Protein AF-A0A3B0V9K9-F1 (afdb_monomer)

Secondary structure (DSSP, 8-state):
---EE-S--STTTTHHHHHHHHT--THHHH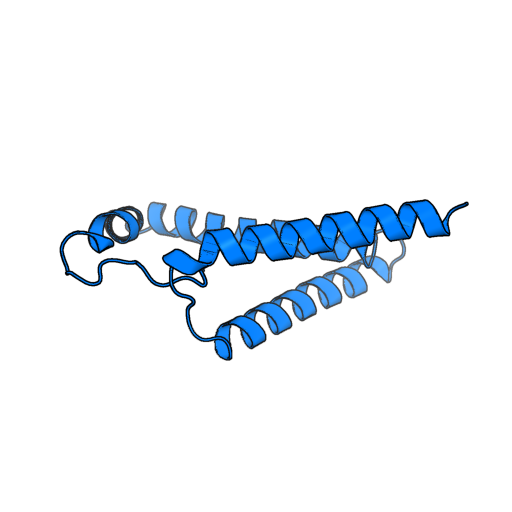HHHHHHHHHHHHHHHHHHHHHS---S-TTHHHHHHHHHHHHHHHHHHHHHHPPPEEGGGHHHHHHHHHHHHHHHHHHHHHTT-

Mean predicted aligned error: 8.13 Å

Radius of gyration: 19.13 Å; Cα contacts (8 Å, |Δi|>4): 46; chains: 1; bounding box: 46×35×46 Å

Foldseek 3Di:
DQLADDQDPPPPPVCVVVVVQVVDDDPVNVVVVVVVVVVLQVVLLVVLCVVQNCPPDPVSVVSSVVSSVVVVVVVVVCSVPRHRHYPVCVVVVVVVVVVVVVVVVVVVVVVVD

Organism: NCBI:txid652676

Nearest PDB structures (foldseek):
  2wlh-assembly1_A  TM=3.825E-01  e=7.202E+00  Paramagnetospirillum magnetotacticum

InterPro domains:
  IPR052561 Complex I Subunit 1 [PTHR43359] (1-109)

Structure (mmCIF, N/CA/C/O backbone):
data_AF-A0A3B0V9K9-F1
#
_entry.id   AF-A0A3B0V9K9-F1
#
loop_
_atom_site.group_PDB
_atom_site.id
_atom_site.type_symbol
_atom_site.label_atom_id
_atom_site.label_alt_id
_atom_site.label_comp_id
_atom_site.label_asym_id
_atom_site.label_entity_id
_atom_site.label_seq_id
_atom_site.pdbx_PDB_ins_code
_atom_site.Cartn_x
_atom_site.Cartn_y
_atom_site.Cartn_z
_atom_site.occupancy
_atom_site.B_iso_or_equiv
_atom_site.auth_seq_id
_atom_site.auth_comp_id
_atom_site.auth_asym_id
_atom_site.auth_atom_id
_atom_site.pdbx_PDB_model_num
ATOM 1 N N . ARG A 1 1 ? -5.084 -0.746 6.105 1.00 64.50 1 ARG A N 1
ATOM 2 C CA . ARG A 1 1 ? -5.641 -0.184 7.366 1.00 64.50 1 ARG A CA 1
ATOM 3 C C . ARG A 1 1 ? -5.129 1.246 7.517 1.00 64.50 1 ARG A C 1
ATOM 5 O O . ARG A 1 1 ? -4.133 1.562 6.883 1.00 64.50 1 ARG A O 1
ATOM 12 N N . VAL A 1 2 ? -5.790 2.128 8.273 1.00 60.81 2 VAL A N 1
ATOM 13 C CA . VAL A 1 2 ? -5.276 3.496 8.481 1.00 60.81 2 VAL A CA 1
ATOM 14 C C . VAL A 1 2 ? -4.203 3.442 9.583 1.00 60.81 2 VAL A C 1
ATOM 16 O O . VAL A 1 2 ? -4.534 3.032 10.697 1.00 60.81 2 VAL A O 1
ATOM 19 N N . PRO A 1 3 ? -2.931 3.809 9.318 1.00 63.44 3 PRO A N 1
ATOM 20 C CA . PRO A 1 3 ? -1.830 3.747 10.292 1.00 63.44 3 PRO A CA 1
ATOM 21 C C . PRO A 1 3 ? -1.882 4.913 11.291 1.00 63.44 3 PRO A C 1
ATOM 23 O O . PRO A 1 3 ? -0.856 5.421 11.741 1.00 63.44 3 PRO A O 1
ATOM 26 N N . VAL A 1 4 ? -3.087 5.386 11.595 1.00 66.69 4 VAL A N 1
ATOM 27 C CA . VAL A 1 4 ? -3.332 6.612 12.333 1.00 66.69 4 VAL A CA 1
ATOM 28 C C . VAL A 1 4 ? -4.416 6.355 13.374 1.00 66.69 4 VAL A C 1
ATOM 30 O O . VAL A 1 4 ? -5.433 5.740 13.060 1.00 66.69 4 VAL A O 1
ATOM 33 N N . ASP A 1 5 ? -4.167 6.785 14.604 1.00 67.19 5 ASP A N 1
ATOM 34 C CA . ASP A 1 5 ? -5.102 6.722 15.723 1.00 67.19 5 ASP A CA 1
ATOM 35 C C . ASP A 1 5 ? -6.221 7.746 15.569 1.00 67.19 5 ASP A C 1
ATOM 37 O O . ASP A 1 5 ? -5.945 8.915 15.302 1.00 67.19 5 ASP A O 1
ATOM 41 N N . ASP A 1 6 ? -7.456 7.312 15.823 1.00 64.00 6 ASP A N 1
ATOM 42 C CA . ASP A 1 6 ? -8.651 8.155 15.926 1.00 64.00 6 ASP A CA 1
ATOM 43 C C . ASP A 1 6 ? -8.481 9.183 17.071 1.00 64.00 6 ASP A C 1
ATOM 45 O O . ASP A 1 6 ? -7.974 8.826 18.140 1.00 64.00 6 ASP A O 1
ATOM 49 N N . PRO A 1 7 ? -8.861 10.468 16.918 1.00 56.72 7 PRO A N 1
ATOM 50 C CA . PRO A 1 7 ? -8.494 11.519 17.859 1.00 56.72 7 PRO A CA 1
ATOM 51 C C . PRO A 1 7 ? -9.439 11.564 19.070 1.00 56.72 7 PRO A C 1
ATOM 53 O O . PRO A 1 7 ? -9.221 12.356 19.985 1.00 56.72 7 PRO A O 1
ATOM 56 N N . ALA A 1 8 ? -10.480 10.727 19.087 1.00 52.47 8 ALA A N 1
ATOM 57 C CA . ALA A 1 8 ? -11.504 10.684 20.116 1.00 52.47 8 ALA A CA 1
ATOM 58 C C . ALA A 1 8 ? -11.866 9.231 20.445 1.00 52.47 8 ALA A C 1
ATOM 60 O O . ALA A 1 8 ? -12.878 8.723 19.988 1.00 52.47 8 ALA A O 1
ATOM 61 N N . THR A 1 9 ? -11.093 8.566 21.304 1.00 56.53 9 THR A N 1
ATOM 62 C CA . THR A 1 9 ? -11.457 7.275 21.926 1.00 56.53 9 THR A CA 1
ATOM 63 C C . THR A 1 9 ? -12.582 7.400 22.970 1.00 56.53 9 THR A C 1
ATOM 65 O O . THR A 1 9 ? -12.630 6.653 23.945 1.00 56.53 9 THR A O 1
ATOM 68 N N . HIS A 1 10 ? -13.517 8.332 22.779 1.00 52.75 10 HIS A N 1
ATOM 69 C CA . HIS A 1 10 ? -14.775 8.347 23.516 1.00 52.75 10 HIS A CA 1
ATOM 70 C C . HIS A 1 10 ? -15.772 7.520 22.704 1.00 52.75 10 HIS A C 1
ATOM 72 O O . HIS A 1 10 ? -16.024 7.837 21.543 1.00 52.75 10 HIS A O 1
ATOM 78 N N . LEU A 1 11 ? -16.301 6.461 23.314 1.00 53.84 11 LEU A N 1
ATOM 79 C CA . LEU A 1 11 ? -17.130 5.376 22.760 1.00 53.84 11 LEU A CA 1
ATOM 80 C C . LEU A 1 11 ? -18.460 5.793 22.077 1.00 53.84 11 LEU A C 1
ATOM 82 O O . LEU A 1 11 ? -19.370 4.983 21.953 1.00 53.84 11 LEU A O 1
ATOM 86 N N . GLU A 1 12 ? -18.579 7.031 21.602 1.00 53.72 12 GLU A N 1
ATOM 87 C CA . GLU A 1 12 ? -19.740 7.560 20.882 1.00 53.72 12 GLU A CA 1
ATOM 88 C C . GLU A 1 12 ? -19.397 8.106 19.479 1.00 53.72 12 GLU A C 1
ATOM 90 O O . GLU A 1 12 ? -20.271 8.120 18.618 1.00 53.72 12 GLU A O 1
ATOM 95 N N . LEU A 1 13 ? -18.144 8.510 19.196 1.00 51.66 13 LEU A N 1
ATOM 96 C CA . LEU A 1 13 ? -17.768 9.163 17.919 1.00 51.66 13 LEU A CA 1
ATOM 97 C C . LEU A 1 13 ? -16.891 8.315 16.979 1.00 51.66 13 LEU A C 1
ATOM 99 O O . LEU A 1 13 ? -16.920 8.555 15.773 1.00 51.66 13 LEU A O 1
ATOM 103 N N . THR A 1 14 ? -16.185 7.287 17.468 1.00 52.94 14 THR A N 1
ATOM 104 C CA . THR A 1 14 ? -15.518 6.288 16.595 1.00 52.94 14 THR A CA 1
ATOM 105 C C . THR A 1 14 ? -16.514 5.327 15.951 1.00 52.94 14 THR A C 1
ATOM 107 O O . THR A 1 14 ? -16.215 4.682 14.945 1.00 52.94 14 THR A O 1
ATOM 110 N N . MET A 1 15 ? -17.734 5.267 16.494 1.00 55.78 15 MET A N 1
ATOM 111 C CA . MET A 1 15 ? -18.783 4.425 15.947 1.00 55.78 15 MET A CA 1
ATOM 112 C C . MET A 1 15 ? -19.214 4.863 14.551 1.00 55.78 15 MET A C 1
ATOM 114 O O . MET A 1 15 ? -19.662 4.013 13.816 1.00 55.78 15 MET A O 1
ATOM 118 N N . ILE A 1 16 ? -19.010 6.097 14.080 1.00 59.28 16 ILE A N 1
ATOM 119 C CA . ILE A 1 16 ? -19.471 6.454 12.722 1.00 59.28 16 ILE A CA 1
ATOM 120 C C . ILE A 1 16 ? -18.711 5.675 11.629 1.00 59.28 16 ILE A C 1
ATOM 122 O O . ILE A 1 16 ? -19.330 5.213 10.673 1.00 59.28 16 ILE A O 1
ATOM 126 N N . HIS A 1 17 ? -17.388 5.495 11.749 1.00 64.25 17 HIS A N 1
ATOM 127 C CA . HIS A 1 17 ? -16.602 4.821 10.703 1.00 64.25 17 HIS A CA 1
ATOM 128 C C . HIS A 1 17 ? -16.671 3.292 10.796 1.00 64.25 17 HIS A C 1
ATOM 130 O O . HIS A 1 17 ? -16.671 2.620 9.767 1.00 64.25 17 HIS A O 1
ATOM 136 N N . GLU A 1 18 ? -16.761 2.742 12.012 1.00 66.06 18 GLU A N 1
ATOM 137 C CA . GLU A 1 18 ? -16.950 1.302 12.213 1.00 66.06 18 GLU A CA 1
ATOM 138 C C . GLU A 1 18 ? -18.405 0.869 11.956 1.00 66.06 18 GLU A C 1
ATOM 140 O O . GLU A 1 18 ? -18.609 -0.197 11.379 1.00 66.06 18 GLU A O 1
ATOM 145 N N . VAL A 1 19 ? -19.414 1.705 12.254 1.00 69.19 19 VAL A N 1
ATOM 146 C CA . VAL A 1 19 ? -20.838 1.431 11.946 1.00 69.19 19 VAL A CA 1
ATOM 147 C C . VAL A 1 19 ? -21.071 1.266 10.448 1.00 69.19 19 VAL A C 1
ATOM 149 O O . VAL A 1 19 ? -21.810 0.370 10.057 1.00 69.19 19 VAL A O 1
ATOM 152 N N . MET A 1 20 ? -20.362 2.019 9.594 1.00 73.69 20 MET A N 1
ATOM 153 C CA . MET A 1 20 ? -20.443 1.837 8.134 1.00 73.69 20 MET A CA 1
ATOM 154 C C . MET A 1 20 ? -20.122 0.412 7.665 1.00 73.69 20 MET A C 1
ATOM 156 O O . MET A 1 20 ? -20.500 0.052 6.558 1.00 73.69 20 MET A O 1
ATOM 160 N N . VAL A 1 21 ? -19.390 -0.380 8.452 1.00 78.56 21 VAL A N 1
ATOM 161 C CA . VAL A 1 21 ? -19.121 -1.793 8.148 1.00 78.56 21 VAL A CA 1
ATOM 162 C C . VAL A 1 21 ? -19.976 -2.711 9.021 1.00 78.56 21 VAL A C 1
ATOM 164 O O . VAL A 1 21 ? -20.459 -3.725 8.527 1.00 78.56 21 VAL A O 1
ATOM 167 N N . LEU A 1 22 ? -20.190 -2.356 10.292 1.00 80.56 22 LEU A N 1
ATOM 168 C CA . LEU A 1 22 ? -20.931 -3.169 11.263 1.00 80.56 22 LEU A CA 1
ATOM 169 C C . LEU A 1 22 ? -22.435 -3.282 10.962 1.00 80.56 22 LEU A C 1
ATOM 171 O O . LEU A 1 22 ? -23.045 -4.262 11.383 1.00 80.56 22 LEU A O 1
ATOM 175 N N . ASP A 1 23 ? -23.018 -2.341 10.214 1.00 83.88 23 ASP A N 1
ATOM 176 C CA . ASP A 1 23 ? -24.418 -2.422 9.767 1.00 83.88 23 ASP A CA 1
ATOM 177 C C . ASP A 1 23 ? -24.629 -3.455 8.647 1.00 83.88 23 ASP A C 1
ATOM 179 O O . ASP A 1 23 ? -25.748 -3.923 8.424 1.00 83.88 23 ASP A O 1
ATOM 183 N N . HIS A 1 24 ? -23.559 -3.850 7.950 1.00 86.25 24 HIS A N 1
ATOM 184 C CA . HIS A 1 24 ? -23.626 -4.798 6.844 1.00 86.25 24 HIS A CA 1
ATOM 185 C C . HIS A 1 24 ? -23.259 -6.214 7.292 1.00 86.25 24 HIS A C 1
ATOM 187 O O . HIS A 1 24 ? -22.271 -6.456 7.983 1.00 86.25 24 HIS A O 1
ATOM 193 N N . SER A 1 25 ? -24.046 -7.195 6.849 1.00 86.38 25 SER A N 1
ATOM 194 C CA . SER A 1 25 ? -23.834 -8.616 7.139 1.00 86.38 25 SER A CA 1
ATOM 195 C C . SER A 1 25 ? -23.904 -9.462 5.868 1.00 86.38 25 SER A C 1
ATOM 197 O O . SER A 1 25 ? -24.563 -9.109 4.891 1.00 86.38 25 SER A O 1
ATOM 199 N N . GLY A 1 26 ? -23.228 -10.614 5.875 1.00 91.69 26 GLY A N 1
ATOM 200 C CA . GLY A 1 26 ? -23.308 -11.592 4.788 1.00 91.69 26 GLY A CA 1
ATOM 201 C C . GLY A 1 26 ? -22.716 -11.083 3.458 1.00 91.69 26 GL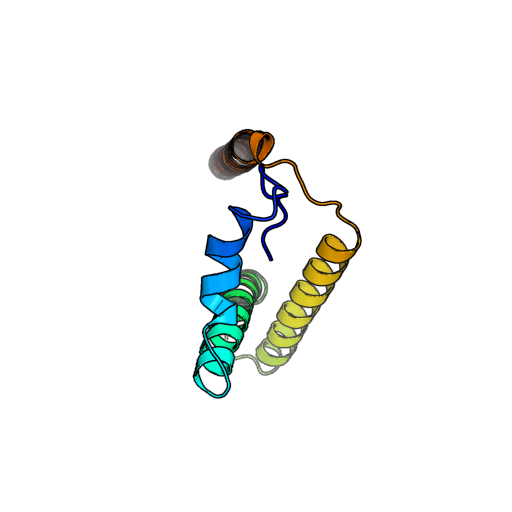Y A C 1
ATOM 202 O O . GLY A 1 26 ? -21.542 -10.706 3.439 1.00 91.69 26 GLY A O 1
ATOM 203 N N . PRO A 1 27 ? -23.466 -11.099 2.335 1.00 91.56 27 PRO A N 1
ATOM 204 C CA . PRO A 1 27 ? -22.936 -10.735 1.015 1.00 91.56 27 PRO A CA 1
ATOM 205 C C . PRO A 1 27 ? -22.420 -9.295 0.916 1.00 91.56 27 PRO A C 1
ATOM 207 O O . PRO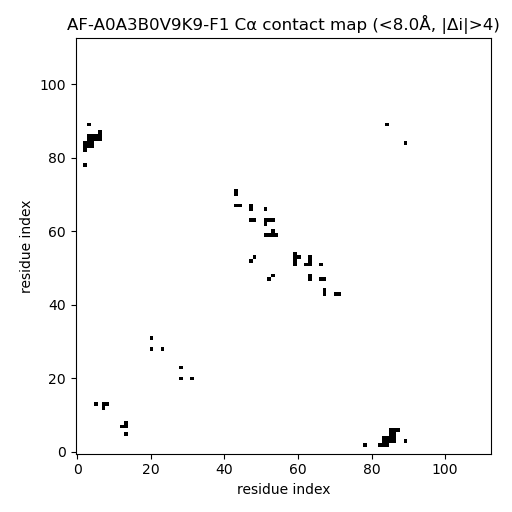 A 1 27 ? -21.431 -9.040 0.234 1.00 91.56 27 PRO A O 1
ATOM 210 N N . GLU A 1 28 ? -23.067 -8.357 1.604 1.00 89.44 28 GLU A N 1
ATOM 211 C CA . GLU A 1 28 ? -22.687 -6.941 1.566 1.00 89.44 28 GLU A CA 1
ATOM 212 C C . GLU A 1 28 ? -21.335 -6.716 2.250 1.00 89.44 28 GLU A C 1
ATOM 214 O O . GLU A 1 28 ? -20.457 -6.054 1.697 1.00 89.44 28 GLU A O 1
ATOM 219 N N . LEU A 1 29 ? -21.111 -7.379 3.389 1.00 90.31 29 LEU A N 1
ATOM 220 C CA . LEU A 1 29 ? -19.820 -7.370 4.074 1.00 90.31 29 LEU A CA 1
ATOM 221 C C . LEU A 1 29 ? -18.712 -7.983 3.202 1.00 90.31 29 LEU A C 1
ATOM 223 O O . LEU A 1 29 ? -17.603 -7.453 3.140 1.00 90.31 29 LEU A O 1
ATOM 227 N N . ALA A 1 30 ? -19.017 -9.063 2.474 1.00 90.75 30 ALA A N 1
ATOM 228 C CA . ALA A 1 30 ? -18.059 -9.684 1.563 1.00 90.75 30 ALA A CA 1
ATOM 229 C C . ALA A 1 30 ? -17.623 -8.730 0.437 1.00 90.75 30 ALA A C 1
ATOM 231 O O . ALA A 1 30 ? -16.448 -8.717 0.074 1.00 90.75 30 ALA A O 1
ATOM 232 N N . LEU A 1 31 ? -18.534 -7.903 -0.092 1.00 92.94 31 LEU A N 1
ATOM 233 C CA . LEU A 1 31 ? -18.205 -6.890 -1.102 1.00 92.94 31 LEU A CA 1
ATOM 234 C C . LEU A 1 31 ? -17.325 -5.768 -0.535 1.00 92.94 31 LEU A C 1
ATOM 236 O O . LEU A 1 31 ? -16.395 -5.323 -1.212 1.00 92.94 31 LEU A O 1
ATOM 240 N N . ILE A 1 32 ? -17.578 -5.338 0.703 1.00 90.62 32 ILE A N 1
ATOM 241 C CA . ILE A 1 32 ? -16.767 -4.323 1.392 1.00 90.62 32 ILE A CA 1
ATOM 242 C C . ILE A 1 32 ? -15.328 -4.827 1.584 1.00 90.62 32 ILE A C 1
ATOM 244 O O . ILE A 1 32 ? -14.369 -4.136 1.220 1.00 90.62 32 ILE A O 1
ATOM 248 N N . GLU A 1 33 ? -15.168 -6.053 2.084 1.00 90.12 33 GLU A N 1
ATOM 249 C CA . GLU A 1 33 ? -13.854 -6.676 2.284 1.00 90.12 33 GLU A CA 1
ATOM 250 C C . GLU A 1 33 ? -13.146 -6.965 0.952 1.00 90.12 33 GLU A C 1
ATOM 252 O O . GLU A 1 33 ? -11.965 -6.644 0.789 1.00 90.12 33 GLU A O 1
ATOM 257 N N . ALA A 1 34 ? -13.870 -7.461 -0.056 1.00 93.31 34 ALA A N 1
ATOM 258 C CA . ALA A 1 34 ? -13.322 -7.660 -1.396 1.00 93.31 34 ALA A CA 1
ATOM 259 C C . ALA A 1 34 ? -12.827 -6.341 -2.010 1.00 93.31 34 ALA A C 1
ATOM 261 O O . ALA A 1 34 ? -11.756 -6.307 -2.615 1.00 93.31 34 ALA A O 1
ATOM 262 N N . GLY A 1 35 ? -13.549 -5.234 -1.809 1.00 93.06 35 GLY A N 1
ATOM 263 C CA . GLY A 1 35 ? -13.106 -3.905 -2.227 1.00 93.06 35 GLY A CA 1
ATOM 264 C C . GLY A 1 35 ? -11.810 -3.466 -1.537 1.00 93.06 35 GLY A C 1
ATOM 265 O O . GLY A 1 35 ? -10.948 -2.843 -2.160 1.00 93.06 35 GLY A O 1
ATOM 266 N N . SER A 1 36 ? -11.629 -3.811 -0.260 1.00 89.88 36 SER A N 1
ATOM 267 C CA . SER A 1 36 ? -10.382 -3.572 0.477 1.00 89.88 36 SER A CA 1
ATOM 268 C C . SER A 1 36 ? -9.206 -4.350 -0.125 1.00 89.88 36 SER A C 1
ATOM 270 O O . SER A 1 36 ? -8.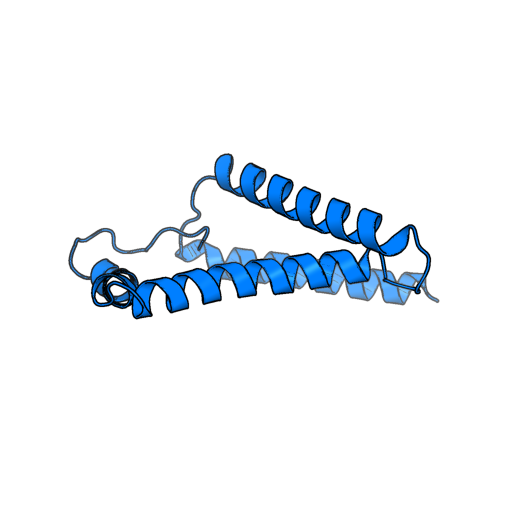159 -3.762 -0.416 1.00 89.88 36 SER A O 1
ATOM 272 N N . TRP A 1 37 ? -9.397 -5.644 -0.396 1.00 92.00 37 TRP A N 1
ATOM 273 C CA . TRP A 1 37 ? -8.374 -6.494 -1.011 1.00 92.00 37 TRP A CA 1
ATOM 274 C C . TRP A 1 37 ? -8.041 -6.068 -2.439 1.00 92.00 37 TRP A C 1
ATOM 276 O O . TRP A 1 37 ? -6.868 -6.013 -2.797 1.00 92.00 37 TRP A O 1
ATOM 286 N N . LEU A 1 38 ? -9.046 -5.693 -3.235 1.00 94.88 38 LEU A N 1
ATOM 287 C CA . LEU A 1 38 ? -8.847 -5.212 -4.602 1.00 94.88 38 LEU A CA 1
ATOM 288 C C . LEU A 1 38 ? -8.040 -3.914 -4.646 1.00 94.88 38 LEU A C 1
ATOM 290 O O . LEU A 1 38 ? -7.183 -3.775 -5.514 1.00 94.88 38 LEU A O 1
ATOM 294 N N . LYS A 1 39 ? -8.252 -2.986 -3.702 1.00 92.94 39 LYS A N 1
ATOM 295 C CA . LYS A 1 39 ? -7.430 -1.768 -3.599 1.00 92.94 39 LYS A CA 1
ATOM 296 C C . LYS A 1 39 ? -5.963 -2.107 -3.339 1.00 92.94 39 LYS A C 1
ATOM 298 O O . LYS A 1 39 ? -5.085 -1.599 -4.031 1.00 92.94 39 LYS A O 1
ATOM 303 N N . LEU A 1 40 ? -5.698 -2.974 -2.361 1.00 92.69 40 LEU A N 1
ATOM 304 C CA . LEU A 1 40 ? -4.339 -3.404 -2.024 1.00 92.69 40 LEU A CA 1
ATOM 305 C C . LEU A 1 40 ? -3.679 -4.127 -3.213 1.00 92.69 40 LEU A C 1
ATOM 307 O O . LEU A 1 40 ? -2.541 -3.820 -3.573 1.00 92.69 40 LEU A O 1
ATOM 311 N N . PHE A 1 41 ? -4.424 -5.021 -3.869 1.00 94.44 41 PHE A N 1
ATOM 312 C CA . PHE A 1 41 ? -3.977 -5.723 -5.067 1.00 94.44 41 PHE A CA 1
ATOM 313 C C . PHE A 1 41 ? -3.646 -4.758 -6.196 1.00 94.44 41 PHE A C 1
ATOM 315 O O . PHE A 1 41 ? -2.545 -4.829 -6.727 1.00 94.44 41 PHE A O 1
ATOM 322 N N . PHE A 1 42 ? -4.527 -3.808 -6.500 1.00 95.44 42 PHE A N 1
ATOM 323 C CA . PHE A 1 42 ? -4.306 -2.817 -7.546 1.00 95.44 42 PHE A CA 1
ATOM 324 C C . PHE A 1 42 ? -3.014 -2.017 -7.327 1.00 95.44 42 PHE A C 1
ATOM 326 O O . PHE A 1 42 ? -2.189 -1.936 -8.234 1.00 95.44 42 PHE A O 1
ATOM 333 N N . TYR A 1 43 ? -2.791 -1.477 -6.123 1.00 94.69 43 TYR A N 1
ATOM 334 C CA . TYR A 1 43 ? -1.567 -0.720 -5.837 1.00 94.69 43 TYR A CA 1
ATOM 335 C C . TYR A 1 43 ? -0.310 -1.598 -5.871 1.00 94.69 43 TYR A C 1
ATOM 337 O O . TYR A 1 43 ? 0.708 -1.183 -6.422 1.00 94.69 43 TYR A O 1
ATOM 345 N N . SER A 1 44 ? -0.373 -2.814 -5.321 1.00 94.56 44 SER A N 1
ATOM 346 C CA . SER A 1 44 ? 0.766 -3.743 -5.343 1.00 94.56 44 SER A CA 1
ATOM 347 C C . SER A 1 44 ? 1.117 -4.199 -6.765 1.00 94.56 44 SER A C 1
ATOM 349 O O . SER A 1 44 ? 2.289 -4.199 -7.131 1.00 94.56 44 SER A O 1
ATOM 351 N N . ALA A 1 45 ? 0.110 -4.496 -7.589 1.00 94.06 45 ALA A N 1
ATOM 352 C CA . ALA A 1 45 ? 0.255 -4.858 -8.993 1.00 94.06 45 ALA A CA 1
ATOM 353 C C . ALA A 1 45 ? 0.819 -3.700 -9.823 1.00 94.06 45 ALA A C 1
ATOM 355 O O . ALA A 1 45 ? 1.703 -3.917 -10.643 1.00 94.06 45 ALA A O 1
ATOM 356 N N . PHE A 1 46 ? 0.362 -2.469 -9.578 1.00 94.81 46 PHE A N 1
ATOM 357 C CA . PHE A 1 46 ? 0.885 -1.279 -10.246 1.00 94.81 46 PHE A CA 1
ATOM 358 C C . PHE A 1 46 ? 2.376 -1.064 -9.951 1.00 94.81 46 PHE A C 1
ATOM 360 O O . PHE A 1 46 ? 3.167 -0.835 -10.863 1.00 94.81 46 PHE A O 1
ATOM 367 N N . ILE A 1 47 ? 2.786 -1.197 -8.686 1.00 94.00 47 ILE A N 1
ATOM 368 C CA . ILE A 1 47 ? 4.201 -1.108 -8.298 1.00 94.00 47 ILE A CA 1
ATOM 369 C C . ILE A 1 47 ? 5.004 -2.261 -8.916 1.00 94.00 47 ILE A C 1
ATOM 371 O O . ILE A 1 47 ? 6.100 -2.040 -9.430 1.00 94.00 47 ILE A O 1
ATOM 375 N N . ALA A 1 48 ? 4.466 -3.482 -8.891 1.00 94.06 48 ALA A N 1
ATOM 376 C CA . ALA A 1 48 ? 5.126 -4.645 -9.469 1.00 94.06 48 ALA A CA 1
ATOM 377 C C . ALA A 1 48 ? 5.319 -4.512 -10.988 1.00 94.06 48 ALA A C 1
ATOM 379 O O . ALA A 1 48 ? 6.380 -4.882 -11.476 1.00 94.06 48 ALA A O 1
ATOM 380 N N . ASP A 1 49 ? 4.365 -3.931 -11.721 1.00 93.38 49 ASP A N 1
ATOM 381 C CA . ASP A 1 49 ? 4.482 -3.706 -13.169 1.00 93.38 49 ASP A CA 1
ATOM 382 C C . ASP A 1 49 ? 5.544 -2.647 -13.508 1.00 93.38 49 ASP A C 1
ATOM 384 O O . ASP A 1 49 ? 6.310 -2.808 -14.458 1.00 93.38 49 ASP A O 1
ATOM 388 N N . ILE A 1 50 ? 5.682 -1.606 -12.677 1.00 91.88 50 ILE A N 1
ATOM 389 C CA . ILE A 1 50 ? 6.768 -0.621 -12.811 1.00 91.88 50 ILE A CA 1
ATOM 390 C C . ILE A 1 50 ? 8.144 -1.281 -12.610 1.00 91.88 50 ILE A C 1
ATOM 392 O O . ILE A 1 50 ? 9.100 -0.940 -13.309 1.00 91.88 50 ILE A O 1
ATOM 396 N N . LEU A 1 51 ? 8.264 -2.218 -11.663 1.00 91.19 51 LEU A N 1
ATOM 397 C CA . LEU A 1 51 ? 9.528 -2.896 -11.344 1.00 91.19 51 LEU A CA 1
ATOM 398 C C . LEU A 1 51 ? 9.864 -4.039 -12.313 1.00 91.19 51 LEU A C 1
ATOM 400 O O . LEU A 1 51 ? 11.023 -4.231 -12.680 1.00 91.19 51 LEU A O 1
ATOM 404 N N . CYS A 1 52 ? 8.865 -4.831 -12.687 1.00 90.31 52 CYS A N 1
ATOM 405 C CA . CYS A 1 52 ? 8.968 -6.043 -13.493 1.00 90.31 52 CYS A CA 1
ATOM 406 C C . CYS A 1 52 ? 7.861 -6.035 -14.559 1.00 90.31 52 CYS A C 1
ATOM 408 O O . CYS A 1 52 ? 6.863 -6.746 -14.413 1.00 90.31 52 CYS A O 1
ATOM 410 N N . PRO A 1 53 ? 8.028 -5.244 -15.635 1.00 87.25 53 PRO A N 1
ATOM 411 C CA . PRO A 1 53 ? 7.001 -5.095 -16.655 1.00 87.25 53 PRO A CA 1
ATOM 412 C C . PRO A 1 53 ? 6.790 -6.402 -17.413 1.00 87.25 53 PRO A C 1
ATOM 414 O O . PRO A 1 53 ? 7.746 -7.051 -17.850 1.00 87.25 53 PRO A O 1
ATOM 417 N N . LEU A 1 54 ? 5.526 -6.751 -17.635 1.00 87.12 54 LEU A N 1
ATOM 418 C CA . LEU A 1 54 ? 5.144 -7.930 -18.406 1.00 87.12 54 LEU A CA 1
ATOM 419 C C . LEU A 1 54 ? 5.385 -7.676 -19.904 1.00 87.12 54 LEU A C 1
ATOM 421 O O . LEU A 1 54 ? 4.583 -7.039 -20.582 1.00 87.12 54 LEU A O 1
ATOM 425 N N . ARG A 1 55 ? 6.501 -8.178 -20.449 1.00 86.31 55 ARG A N 1
ATOM 426 C CA . ARG A 1 55 ? 6.909 -7.980 -21.858 1.00 86.31 55 ARG A CA 1
ATOM 427 C C . ARG A 1 55 ? 6.616 -9.191 -22.748 1.00 86.31 55 ARG A C 1
ATOM 429 O O . ARG A 1 55 ? 7.055 -9.232 -23.896 1.00 86.31 55 ARG A O 1
ATOM 436 N N . GLY A 1 56 ? 5.885 -10.176 -22.229 1.00 84.88 56 GLY A N 1
ATOM 437 C CA . GLY A 1 56 ? 5.499 -11.389 -22.950 1.00 84.88 56 GLY A CA 1
ATOM 438 C C . GLY A 1 56 ? 6.556 -12.496 -22.943 1.00 84.88 56 GLY A C 1
ATOM 439 O O . GLY A 1 56 ? 6.438 -13.452 -23.707 1.00 84.88 56 GLY A O 1
ATOM 440 N N . ARG A 1 57 ? 7.591 -12.407 -22.096 1.00 89.88 57 ARG A N 1
ATOM 441 C CA . ARG A 1 57 ? 8.533 -13.513 -21.879 1.00 89.88 57 ARG A CA 1
ATOM 442 C C . ARG A 1 57 ? 7.918 -14.509 -20.890 1.00 89.88 57 ARG A C 1
ATOM 444 O O . ARG A 1 57 ? 7.232 -14.098 -19.954 1.00 89.88 57 ARG A O 1
ATOM 451 N N . PRO A 1 58 ? 8.206 -15.816 -21.015 1.00 84.38 58 PRO A N 1
ATOM 452 C CA . PRO A 1 58 ? 7.611 -16.837 -20.146 1.00 84.38 58 PRO A CA 1
ATOM 453 C C . PRO A 1 58 ? 7.977 -16.663 -18.663 1.00 84.38 58 PRO A C 1
ATOM 455 O O . PRO A 1 58 ? 7.233 -17.101 -17.791 1.00 84.38 58 PRO A O 1
ATOM 458 N N . LEU A 1 59 ? 9.105 -16.009 -18.372 1.00 89.31 59 LEU A N 1
ATOM 459 C CA . LEU A 1 59 ? 9.559 -15.731 -17.009 1.00 89.31 59 LEU A CA 1
ATOM 460 C C . LEU A 1 59 ? 8.943 -14.465 -16.400 1.00 89.31 59 LEU A C 1
ATOM 462 O O . LEU A 1 59 ? 9.060 -14.281 -15.195 1.00 89.31 59 LEU A O 1
ATOM 466 N N . ASP A 1 60 ? 8.273 -13.616 -17.181 1.00 88.94 60 ASP A N 1
ATOM 467 C CA . ASP A 1 60 ? 7.783 -12.330 -16.675 1.00 88.94 60 ASP A CA 1
ATOM 468 C C . ASP A 1 60 ? 6.632 -12.527 -15.674 1.00 88.94 60 ASP A C 1
ATOM 470 O O . ASP A 1 60 ? 6.612 -11.900 -14.618 1.00 88.94 60 ASP A O 1
ATOM 474 N N . PHE A 1 61 ? 5.711 -13.456 -15.955 1.00 89.75 61 PHE A N 1
ATOM 475 C CA . PHE A 1 61 ? 4.577 -13.752 -15.074 1.00 89.75 61 PHE A CA 1
ATOM 476 C C . PHE A 1 61 ? 4.984 -14.274 -13.681 1.00 89.75 61 PHE A C 1
ATOM 478 O O . PHE A 1 61 ? 4.516 -13.714 -12.687 1.00 89.75 61 PHE A O 1
ATOM 485 N N . PRO A 1 62 ? 5.852 -15.302 -13.544 1.00 92.44 62 PRO A N 1
ATOM 486 C CA . PRO A 1 62 ? 6.286 -15.742 -12.220 1.00 92.44 62 PRO A CA 1
ATOM 487 C C .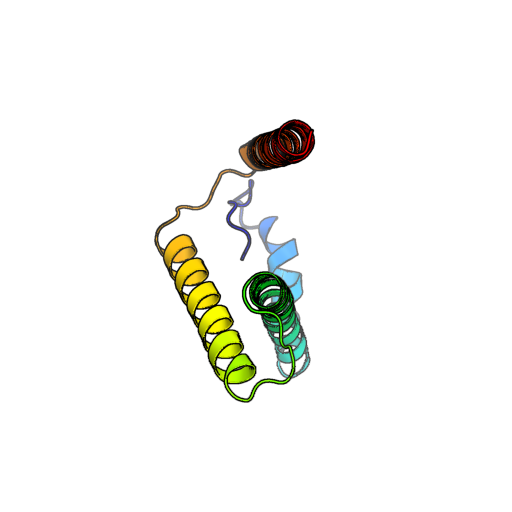 PRO A 1 62 ? 7.101 -14.670 -11.488 1.00 92.44 62 PRO A C 1
ATOM 489 O O . PRO A 1 62 ? 6.988 -14.563 -10.268 1.00 92.44 62 PRO A O 1
ATOM 492 N N . LEU A 1 63 ? 7.879 -13.849 -12.205 1.00 92.94 63 LEU A N 1
ATOM 493 C CA . LEU A 1 63 ? 8.640 -12.757 -11.596 1.00 92.94 63 LEU A CA 1
ATOM 494 C C . LEU A 1 63 ? 7.714 -11.668 -11.037 1.00 92.94 63 LEU A C 1
ATOM 496 O O . LEU A 1 63 ? 7.909 -11.224 -9.906 1.00 92.94 63 LEU A O 1
ATOM 500 N N . PHE A 1 64 ? 6.684 -11.298 -11.801 1.00 93.88 64 PHE A N 1
ATOM 501 C CA . PHE A 1 64 ? 5.632 -10.367 -11.395 1.00 93.88 64 PHE A CA 1
ATOM 502 C C . PHE A 1 64 ? 4.870 -10.879 -10.166 1.00 93.88 64 PHE A C 1
ATOM 504 O O . PHE A 1 64 ? 4.719 -10.170 -9.172 1.00 93.88 64 PHE A O 1
ATOM 511 N N . ALA A 1 65 ? 4.441 -12.144 -10.181 1.00 93.50 65 ALA A N 1
ATOM 512 C CA . ALA A 1 65 ? 3.757 -12.749 -9.040 1.00 93.50 65 ALA A CA 1
ATOM 513 C C . ALA A 1 65 ? 4.638 -12.747 -7.778 1.00 93.50 65 ALA A C 1
ATOM 515 O O . ALA A 1 65 ? 4.166 -12.417 -6.689 1.00 93.50 65 ALA A O 1
ATOM 516 N N . LEU A 1 66 ? 5.932 -13.054 -7.921 1.00 95.44 66 LEU A N 1
ATOM 517 C CA . LEU A 1 66 ? 6.889 -13.030 -6.815 1.00 95.44 66 LEU A CA 1
ATOM 518 C C . LEU A 1 66 ? 7.095 -11.613 -6.263 1.00 95.44 66 LEU A C 1
ATOM 520 O O . LEU A 1 66 ? 7.185 -11.447 -5.046 1.00 95.44 66 LEU A O 1
ATOM 524 N N . THR A 1 67 ? 7.123 -10.593 -7.126 1.00 95.00 67 THR A N 1
ATOM 525 C CA . THR A 1 67 ? 7.219 -9.188 -6.694 1.00 95.00 67 THR A CA 1
ATOM 526 C C . THR A 1 67 ? 5.963 -8.729 -5.961 1.00 95.00 67 THR A C 1
ATOM 528 O O . THR A 1 67 ? 6.067 -8.082 -4.925 1.00 95.00 67 THR A O 1
ATOM 531 N N . VAL A 1 68 ? 4.770 -9.107 -6.422 1.00 95.38 68 VAL A N 1
ATOM 532 C CA . VAL A 1 68 ? 3.522 -8.802 -5.701 1.00 95.38 68 VAL A CA 1
ATOM 533 C C . VAL A 1 68 ? 3.513 -9.454 -4.313 1.00 95.38 68 VAL A C 1
ATOM 535 O O . VAL A 1 68 ? 3.201 -8.797 -3.319 1.00 95.38 68 VAL A O 1
ATOM 538 N N . ILE A 1 69 ? 3.908 -10.728 -4.215 1.00 95.56 69 ILE A N 1
ATOM 539 C CA . ILE A 1 69 ? 3.980 -11.443 -2.932 1.00 95.56 69 ILE A CA 1
ATOM 540 C C . ILE A 1 69 ? 4.992 -10.783 -1.989 1.00 95.56 69 ILE A C 1
ATOM 542 O O . ILE A 1 69 ? 4.695 -10.596 -0.808 1.00 95.56 69 ILE A O 1
ATOM 546 N N . SER A 1 70 ? 6.171 -10.402 -2.486 1.00 95.56 70 SER A N 1
ATOM 547 C CA . SER A 1 70 ? 7.182 -9.747 -1.653 1.00 95.56 70 SER A CA 1
ATOM 548 C C . SER A 1 70 ? 6.705 -8.387 -1.136 1.00 95.56 70 SER A C 1
ATOM 550 O O . SER A 1 70 ? 6.909 -8.089 0.042 1.00 95.56 70 SER A O 1
ATOM 552 N N . ILE A 1 71 ? 5.990 -7.608 -1.958 1.00 95.44 71 ILE A N 1
ATOM 553 C CA . ILE A 1 71 ? 5.354 -6.350 -1.542 1.00 95.44 71 ILE A CA 1
ATOM 554 C C . ILE A 1 71 ? 4.356 -6.600 -0.405 1.00 95.44 71 ILE A C 1
ATOM 556 O O . ILE A 1 71 ? 4.404 -5.894 0.602 1.00 95.44 71 ILE A O 1
ATOM 560 N N . TYR A 1 72 ? 3.497 -7.619 -0.503 1.00 94.19 72 TYR A N 1
ATOM 561 C CA . TYR A 1 72 ? 2.556 -7.940 0.576 1.00 94.19 72 TYR A CA 1
ATOM 562 C C . TYR A 1 72 ? 3.244 -8.318 1.884 1.00 94.19 72 TYR A C 1
ATOM 564 O O . TYR A 1 72 ? 2.830 -7.852 2.946 1.00 94.19 72 TYR A O 1
ATOM 572 N N . ILE A 1 73 ? 4.304 -9.127 1.817 1.00 95.12 73 ILE A N 1
ATOM 573 C CA . ILE A 1 73 ? 5.077 -9.517 3.001 1.00 95.12 73 ILE A CA 1
ATOM 574 C C . ILE A 1 73 ? 5.701 -8.282 3.655 1.00 95.12 73 ILE A C 1
ATOM 576 O O . ILE A 1 73 ? 5.610 -8.122 4.871 1.00 95.12 73 ILE A O 1
ATOM 580 N N . LEU A 1 74 ? 6.296 -7.388 2.860 1.00 95.06 74 LEU A N 1
ATOM 581 C CA . LEU A 1 74 ? 6.898 -6.155 3.365 1.00 95.06 74 LEU A CA 1
ATOM 582 C C . LEU A 1 74 ? 5.861 -5.241 4.016 1.00 95.06 74 LEU A C 1
ATOM 584 O O . LEU A 1 74 ? 6.096 -4.762 5.122 1.00 95.06 74 LEU A O 1
ATOM 588 N N . ILE A 1 75 ? 4.708 -5.036 3.371 1.00 92.94 75 ILE A N 1
ATOM 589 C CA . ILE A 1 75 ? 3.612 -4.242 3.939 1.00 92.94 75 ILE A CA 1
ATOM 590 C C . ILE A 1 75 ? 3.158 -4.860 5.265 1.00 92.94 75 ILE A C 1
ATOM 592 O O . ILE A 1 75 ? 3.104 -4.156 6.268 1.00 92.94 75 ILE A O 1
ATOM 596 N N . GLY A 1 76 ? 2.905 -6.172 5.303 1.00 91.38 76 GLY A N 1
ATOM 597 C CA . GLY A 1 76 ? 2.475 -6.861 6.520 1.00 91.38 76 GLY A CA 1
ATOM 598 C C . GLY A 1 76 ? 3.501 -6.781 7.653 1.00 91.38 76 GLY A C 1
ATOM 599 O O . GLY A 1 76 ? 3.129 -6.598 8.811 1.00 91.38 76 GLY A O 1
ATOM 600 N N . LEU A 1 77 ? 4.795 -6.855 7.336 1.00 94.44 77 LEU A N 1
ATOM 601 C CA . LEU A 1 77 ? 5.875 -6.736 8.314 1.00 94.44 77 LEU A CA 1
ATOM 602 C C . LEU A 1 77 ? 5.993 -5.305 8.856 1.00 94.44 77 LEU A C 1
ATOM 604 O O . LEU A 1 77 ? 6.073 -5.114 10.068 1.00 94.44 77 LEU A O 1
ATOM 608 N N . ILE A 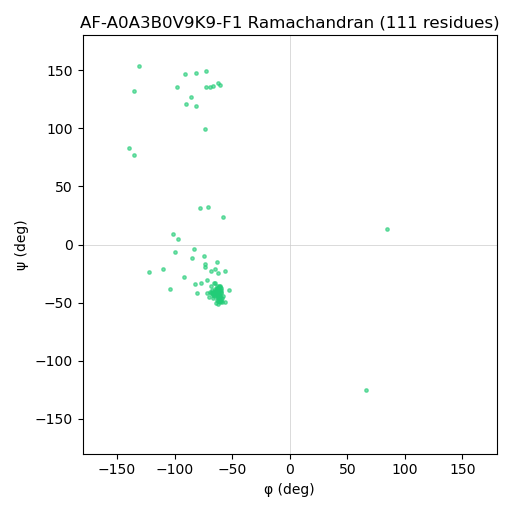1 78 ? 5.937 -4.298 7.980 1.00 91.75 78 ILE A N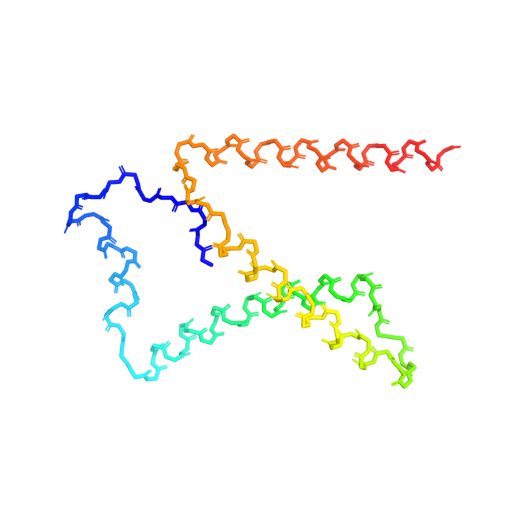 1
ATOM 609 C CA . ILE A 1 78 ? 5.958 -2.883 8.374 1.00 91.75 78 ILE A CA 1
ATOM 610 C C . ILE A 1 78 ? 4.738 -2.554 9.238 1.00 91.75 78 ILE A C 1
ATOM 612 O O . ILE A 1 78 ? 4.893 -1.926 10.286 1.00 91.75 78 ILE A O 1
ATOM 616 N N . GLU A 1 79 ? 3.545 -3.006 8.846 1.00 88.31 79 GLU A N 1
ATOM 617 C CA . GLU A 1 79 ? 2.317 -2.806 9.623 1.00 88.31 79 GLU A CA 1
ATOM 618 C C . GLU 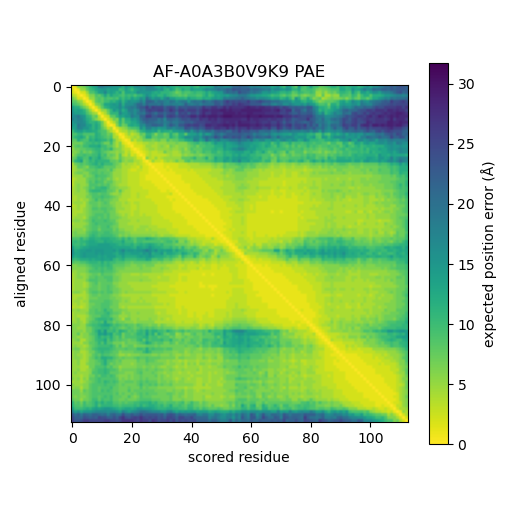A 1 79 ? 2.385 -3.503 10.987 1.00 88.31 79 GLU A C 1
ATOM 620 O O . GLU A 1 79 ? 1.896 -2.958 11.972 1.00 88.31 79 GLU A O 1
ATOM 625 N N . SER A 1 80 ? 3.023 -4.673 11.072 1.00 89.38 80 SER A N 1
ATOM 626 C CA . SER A 1 80 ? 3.147 -5.420 12.330 1.00 89.38 80 SER A CA 1
ATOM 627 C C . SER A 1 80 ? 4.123 -4.779 13.321 1.00 89.38 80 SER A C 1
ATOM 629 O O . SER A 1 80 ? 3.955 -4.929 14.529 1.00 89.38 80 SER A O 1
ATOM 631 N N . ILE A 1 81 ? 5.155 -4.087 12.829 1.00 92.25 81 ILE A N 1
ATOM 632 C CA . ILE A 1 81 ? 6.201 -3.477 13.668 1.00 92.25 81 ILE A CA 1
ATOM 633 C C . ILE A 1 81 ? 5.853 -2.027 14.038 1.00 92.25 81 ILE A C 1
ATOM 635 O O . ILE A 1 81 ? 6.285 -1.526 15.077 1.00 92.25 81 ILE A O 1
ATOM 639 N N . THR A 1 82 ? 5.083 -1.330 13.201 1.00 84.31 82 THR A N 1
ATOM 640 C CA . THR A 1 82 ? 4.838 0.108 13.362 1.00 84.31 82 THR A CA 1
ATOM 641 C C . THR A 1 82 ? 3.675 0.382 14.316 1.00 84.31 82 THR A C 1
ATOM 643 O O . THR A 1 82 ? 2.563 -0.102 14.123 1.00 84.31 82 THR A O 1
ATOM 646 N N . ALA A 1 83 ? 3.909 1.222 15.329 1.00 81.44 83 ALA A N 1
ATOM 647 C CA . ALA A 1 83 ? 2.845 1.732 16.193 1.00 81.44 83 ALA A CA 1
ATOM 648 C C . ALA A 1 83 ? 1.974 2.768 15.460 1.00 81.44 83 ALA A C 1
ATOM 650 O O . ALA A 1 83 ? 2.456 3.507 14.598 1.00 81.44 83 ALA A O 1
ATOM 651 N N . ARG A 1 84 ? 0.689 2.850 15.824 1.00 79.62 84 ARG A N 1
ATOM 652 C CA . ARG A 1 84 ? -0.249 3.803 15.214 1.00 79.62 84 ARG A CA 1
ATOM 653 C C . ARG A 1 84 ? 0.191 5.247 15.462 1.00 79.62 84 ARG A C 1
ATOM 655 O O . ARG A 1 84 ? 0.678 5.602 16.535 1.00 79.62 84 ARG A O 1
ATOM 662 N N . TYR A 1 85 ? 0.057 6.074 14.430 1.00 78.12 85 TYR A N 1
ATOM 663 C CA . TYR A 1 85 ? 0.501 7.463 14.446 1.00 78.12 85 TYR A CA 1
ATOM 664 C C . TYR A 1 85 ? -0.615 8.394 14.927 1.00 78.12 85 TYR A C 1
ATOM 666 O O . TYR A 1 85 ? -1.779 8.168 14.634 1.00 78.12 85 TYR A O 1
ATOM 674 N N . LYS A 1 86 ? -0.304 9.489 15.623 1.00 81.50 86 LYS A N 1
ATOM 675 C CA . LYS A 1 86 ? -1.351 10.435 16.060 1.00 81.50 86 LYS A CA 1
ATOM 676 C C . LYS A 1 86 ? -1.949 11.185 14.860 1.00 81.50 86 LYS A C 1
ATOM 678 O O . LYS A 1 86 ? -1.188 11.730 14.058 1.00 81.50 86 LYS A O 1
ATOM 683 N N . LEU A 1 87 ? -3.280 11.324 14.790 1.00 79.25 87 LEU A N 1
ATOM 684 C CA . LEU A 1 87 ? -3.979 12.036 13.698 1.00 79.25 87 LEU A CA 1
ATOM 685 C C . LEU A 1 87 ? -3.468 13.450 13.435 1.00 79.25 87 LEU A C 1
ATOM 687 O O . LEU A 1 87 ? -3.262 13.839 12.287 1.00 79.25 87 LEU A O 1
ATOM 691 N N . ASN A 1 88 ? -3.144 14.187 14.493 1.00 83.38 88 ASN A N 1
ATOM 692 C CA . ASN A 1 88 ? -2.629 15.555 14.385 1.00 83.38 88 ASN A CA 1
ATOM 693 C C . ASN A 1 88 ? -1.276 15.645 13.654 1.00 83.38 88 ASN A C 1
ATOM 695 O O . ASN A 1 88 ? -0.850 16.732 13.267 1.00 83.38 88 ASN A O 1
ATOM 699 N N . MET A 1 89 ? -0.582 14.519 13.477 1.00 83.81 89 MET A N 1
ATOM 700 C CA . MET A 1 89 ? 0.708 14.452 12.797 1.00 83.81 89 MET A CA 1
ATOM 701 C C . MET A 1 89 ? 0.595 13.971 11.341 1.00 83.81 89 MET A C 1
ATOM 703 O O . MET A 1 89 ? 1.579 14.057 10.607 1.00 83.81 89 MET A O 1
ATOM 707 N N . VAL A 1 90 ? -0.589 13.544 10.884 1.00 86.31 90 VAL A N 1
ATOM 708 C CA . VAL A 1 90 ? -0.821 13.118 9.490 1.00 86.31 90 VAL A CA 1
ATOM 709 C C . VAL A 1 90 ? -0.528 14.224 8.479 1.00 86.31 90 VAL A C 1
ATOM 711 O O . VAL A 1 90 ? 0.205 13.947 7.528 1.00 86.31 90 VAL A O 1
ATOM 714 N N . PRO A 1 91 ? -0.996 15.480 8.661 1.00 89.31 91 PRO A N 1
ATOM 715 C CA . PRO A 1 91 ? -0.694 16.535 7.695 1.00 89.31 91 PRO A CA 1
ATOM 716 C C . PRO A 1 91 ? 0.814 16.766 7.549 1.00 89.31 91 PRO A C 1
ATOM 718 O O . PRO A 1 91 ? 1.308 16.966 6.443 1.00 89.31 91 PRO A O 1
ATOM 721 N N . LYS A 1 92 ? 1.563 16.675 8.658 1.00 90.06 92 LYS A N 1
ATOM 722 C CA . LYS A 1 92 ? 3.026 16.812 8.654 1.00 90.06 92 LYS A CA 1
ATOM 723 C C . LYS A 1 92 ? 3.697 15.656 7.916 1.00 90.06 92 LYS A C 1
ATOM 725 O O . LYS A 1 92 ? 4.607 15.900 7.132 1.00 90.06 92 LYS A O 1
ATOM 730 N N . PHE A 1 93 ? 3.238 14.424 8.135 1.00 88.19 93 PHE A N 1
ATOM 731 C CA . PHE A 1 93 ? 3.760 13.247 7.442 1.00 88.19 93 PHE A CA 1
ATOM 732 C C . PHE A 1 93 ? 3.573 13.360 5.923 1.00 88.19 93 PHE A C 1
ATOM 734 O O . PHE A 1 93 ? 4.542 13.239 5.179 1.00 88.19 93 PHE A O 1
ATOM 741 N N . ILE A 1 94 ? 2.359 13.698 5.471 1.00 90.81 94 ILE A N 1
ATOM 742 C CA . ILE A 1 94 ? 2.048 13.871 4.044 1.00 90.81 94 ILE A CA 1
ATOM 743 C C . ILE A 1 94 ? 2.911 14.977 3.427 1.00 90.81 94 ILE A C 1
ATOM 745 O O . ILE A 1 94 ? 3.473 14.783 2.350 1.00 90.81 94 ILE A O 1
ATOM 749 N N . LEU A 1 95 ? 3.055 16.115 4.115 1.00 95.06 95 LEU A N 1
ATOM 750 C CA . LEU A 1 95 ? 3.859 17.236 3.629 1.00 95.06 95 LEU A CA 1
ATOM 751 C C . LEU A 1 95 ? 5.334 16.844 3.445 1.00 95.06 95 LEU A C 1
ATOM 753 O O . LEU A 1 95 ? 5.928 17.177 2.423 1.00 95.06 95 LEU A O 1
ATOM 757 N N . ILE A 1 96 ? 5.914 16.113 4.403 1.00 94.44 96 ILE A N 1
ATOM 758 C CA . ILE A 1 96 ? 7.311 15.659 4.334 1.00 94.44 96 ILE A CA 1
ATOM 759 C C . ILE A 1 96 ? 7.498 14.647 3.197 1.00 94.44 96 ILE A C 1
ATOM 761 O O . ILE A 1 96 ? 8.432 14.791 2.409 1.00 94.44 96 ILE A O 1
ATOM 765 N N . SER A 1 97 ? 6.610 13.657 3.068 1.00 92.56 97 SER A N 1
ATOM 766 C CA . SER A 1 97 ? 6.676 12.674 1.978 1.00 92.56 97 SER A CA 1
ATOM 767 C C . SER A 1 97 ? 6.540 13.333 0.605 1.00 92.56 97 SER A C 1
ATOM 769 O O . SER A 1 97 ? 7.291 13.006 -0.313 1.00 92.56 97 SER A O 1
ATOM 771 N N . PHE A 1 98 ? 5.623 14.293 0.467 1.00 95.19 98 PHE A N 1
ATOM 772 C CA . PHE A 1 98 ? 5.429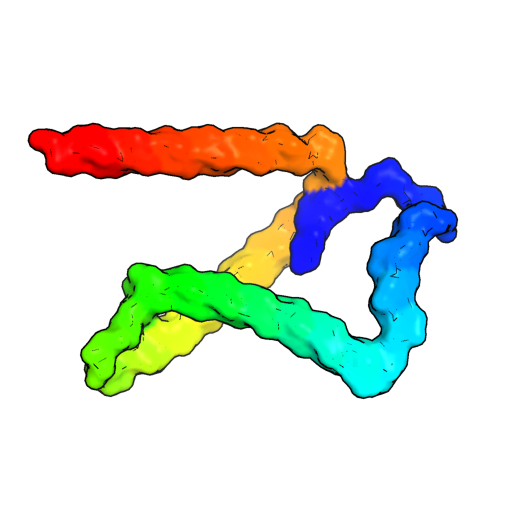 15.039 -0.772 1.00 95.19 98 PHE A CA 1
ATOM 773 C C . PHE A 1 98 ? 6.644 15.908 -1.120 1.00 95.19 98 PHE A C 1
ATOM 775 O O . PHE A 1 98 ? 7.112 15.884 -2.257 1.00 95.19 98 PHE A O 1
ATOM 782 N N . ALA A 1 99 ? 7.205 16.622 -0.139 1.00 96.25 99 ALA A N 1
ATOM 783 C CA . ALA A 1 99 ? 8.417 17.412 -0.333 1.00 96.25 99 ALA A CA 1
ATOM 784 C C . ALA A 1 99 ? 9.605 16.538 -0.772 1.00 96.25 99 ALA A C 1
ATOM 786 O O . ALA A 1 99 ? 10.341 16.916 -1.684 1.00 96.25 99 ALA A O 1
ATOM 787 N N . LEU A 1 100 ? 9.761 15.349 -0.180 1.00 95.25 100 LEU A N 1
ATOM 788 C CA . LEU A 1 100 ? 10.813 14.404 -0.553 1.00 95.25 100 LEU A CA 1
ATOM 789 C C . LEU A 1 100 ? 10.626 13.866 -1.981 1.00 95.25 100 LEU A C 1
ATOM 791 O O . LEU A 1 100 ? 11.596 13.779 -2.733 1.00 95.25 100 LEU A O 1
ATOM 795 N N . ALA A 1 101 ? 9.389 13.557 -2.378 1.00 93.69 101 ALA A N 1
ATOM 796 C CA . ALA A 1 101 ? 9.073 13.123 -3.737 1.00 93.69 101 ALA A CA 1
ATOM 797 C C . ALA A 1 101 ? 9.372 14.216 -4.779 1.00 93.69 101 ALA A C 1
ATOM 799 O O . ALA A 1 101 ? 9.979 13.929 -5.811 1.00 93.69 101 ALA A O 1
ATOM 800 N N . LEU A 1 102 ? 9.015 15.476 -4.497 1.00 95.06 102 LEU A N 1
ATOM 801 C CA . LEU A 1 102 ? 9.362 16.610 -5.360 1.00 95.06 102 LEU A CA 1
ATOM 802 C C . LEU A 1 102 ? 10.874 16.807 -5.466 1.00 95.06 102 LEU A C 1
ATOM 804 O O . LEU A 1 102 ? 11.386 17.043 -6.557 1.00 95.06 102 LEU A O 1
ATOM 808 N N . PHE A 1 103 ? 11.594 16.681 -4.352 1.00 95.19 103 PHE A N 1
ATOM 809 C CA . PHE A 1 103 ? 13.048 16.789 -4.350 1.00 95.19 103 PHE A CA 1
ATOM 810 C C . PHE A 1 103 ? 13.697 15.701 -5.217 1.00 95.19 103 PHE A C 1
ATOM 812 O O . PHE A 1 103 ? 14.552 16.005 -6.048 1.00 95.19 103 PHE A O 1
ATOM 819 N N . ALA A 1 104 ? 13.244 14.450 -5.086 1.00 93.62 104 ALA A N 1
ATOM 820 C CA . ALA A 1 104 ? 13.705 13.343 -5.921 1.00 93.62 104 ALA A CA 1
ATOM 821 C C . ALA A 1 104 ? 13.408 13.578 -7.413 1.00 93.62 104 ALA A C 1
ATOM 823 O O . ALA A 1 104 ? 14.256 13.296 -8.258 1.00 93.62 104 ALA A O 1
ATOM 824 N N . LEU A 1 105 ? 12.239 14.142 -7.738 1.00 93.56 105 LEU A N 1
ATOM 825 C CA . LEU A 1 105 ? 11.863 14.484 -9.111 1.00 93.56 105 LEU A CA 1
ATOM 826 C C . LEU A 1 105 ? 12.786 15.560 -9.693 1.00 93.56 105 LEU A C 1
ATOM 828 O O . LEU A 1 105 ? 13.343 15.363 -10.770 1.00 93.56 105 LEU A O 1
ATOM 832 N N . ILE A 1 106 ? 12.996 16.668 -8.974 1.00 94.38 106 ILE A N 1
ATOM 833 C CA . ILE A 1 106 ? 13.891 17.754 -9.408 1.00 94.38 106 ILE A CA 1
ATOM 834 C C . ILE A 1 106 ? 15.308 17.218 -9.627 1.00 94.38 106 ILE A C 1
ATOM 836 O O . ILE A 1 106 ? 15.930 17.518 -10.644 1.00 94.38 106 ILE A O 1
ATOM 840 N N . PHE A 1 107 ? 15.803 16.390 -8.704 1.00 93.62 107 PHE A N 1
ATOM 841 C CA . PHE A 1 107 ? 17.117 15.770 -8.829 1.00 93.62 107 PHE A CA 1
ATOM 842 C C . PHE A 1 107 ? 17.206 14.856 -10.057 1.00 93.62 107 PHE A C 1
ATOM 844 O O . PHE A 1 107 ? 18.163 14.949 -10.821 1.00 93.62 107 PHE A O 1
ATOM 851 N N . SER A 1 108 ? 16.192 14.021 -10.292 1.00 92.12 108 SER A N 1
ATOM 852 C CA . SER A 1 108 ? 16.137 13.151 -11.469 1.00 92.12 108 SER A CA 1
ATOM 853 C C . SER A 1 108 ? 16.135 13.938 -12.782 1.00 92.12 108 SER A C 1
ATOM 855 O O . SER A 1 108 ? 16.738 13.481 -13.748 1.00 92.12 108 SER A O 1
ATOM 857 N N . MET A 1 109 ? 15.474 15.099 -12.835 1.00 89.88 109 MET A N 1
ATOM 858 C CA . MET A 1 109 ? 15.498 15.965 -14.020 1.00 89.88 109 MET A CA 1
ATOM 859 C C . MET A 1 109 ? 16.856 16.657 -14.187 1.00 89.88 109 MET A C 1
ATOM 861 O O . MET A 1 109 ? 17.386 16.702 -15.294 1.00 89.88 109 MET A O 1
ATOM 865 N N . GLY A 1 110 ? 17.452 17.146 -13.098 1.00 81.56 110 GLY A N 1
ATOM 866 C CA . GLY A 1 110 ? 18.772 17.780 -13.122 1.00 81.56 110 GLY A CA 1
ATOM 867 C C . GLY A 1 110 ? 19.913 16.826 -13.489 1.00 81.56 110 GLY A C 1
ATOM 868 O O . GLY A 1 110 ? 20.847 17.242 -14.158 1.00 81.56 110 GLY A O 1
ATOM 869 N N . ALA A 1 111 ? 19.822 15.549 -13.109 1.00 72.25 111 ALA A N 1
ATOM 870 C CA . ALA A 1 111 ? 20.799 14.515 -13.463 1.00 72.25 111 ALA A CA 1
ATOM 871 C C . ALA A 1 111 ? 20.709 14.045 -14.930 1.00 72.25 111 ALA A C 1
ATOM 873 O O . ALA A 1 111 ? 21.569 13.294 -15.384 1.00 72.25 111 ALA A O 1
ATOM 874 N N . SER A 1 112 ? 19.657 14.444 -15.654 1.00 60.94 112 SER A N 1
ATOM 875 C CA . SER A 1 112 ? 19.429 14.087 -17.062 1.00 60.94 112 SER A CA 1
ATOM 876 C C . SER A 1 112 ? 19.896 15.151 -18.073 1.00 60.94 112 SER A C 1
ATOM 878 O O . SER A 1 112 ? 19.678 14.971 -19.272 1.00 60.94 112 SER A O 1
ATOM 880 N N . LEU A 1 113 ? 20.535 16.230 -17.596 1.00 52.34 113 LEU A N 1
ATOM 881 C CA . LEU A 1 113 ? 21.229 17.270 -18.376 1.00 52.34 113 LEU A CA 1
ATOM 882 C C . LEU A 1 113 ? 22.746 17.049 -18.334 1.00 52.34 113 LEU A C 1
ATOM 884 O O . LEU A 1 113 ? 23.386 17.292 -19.381 1.00 52.34 113 LEU A O 1
#

Solvent-accessible surface area (backbone atoms only — not comparable to full-atom values): 6588 Å² total; per-residue (Å²): 133,79,69,48,40,77,93,51,91,52,98,74,66,54,48,64,72,51,41,74,51,69,79,44,63,69,72,60,36,50,52,56,53,49,52,54,51,48,53,54,47,52,56,40,47,53,54,22,40,74,76,42,58,78,79,82,51,89,64,31,61,63,51,29,54,50,42,33,52,51,49,52,52,51,51,54,51,50,60,73,72,53,75,70,35,61,52,90,48,46,67,57,51,54,51,51,55,50,52,50,51,51,51,52,49,54,48,58,57,63,74,74,114

pLDDT: mean 84.52, std 13.18, range [51.66, 96.25]

Sequence (113 aa):
RVPVDDPATHLELTMIHEVMVLDHSGPELALIEAGSWLKLFFYSAFIADILCPLRGRPLDFPLFALTVISIYILIGLIESITARYKLNMVPKFILISFALALFALIFSMGASL